Protein AF-A0A966J2V3-F1 (afdb_monomer)

Sequence (86 aa):
MMLTSHMHKRGTRFVIRISGGARDGEVVYQSDAWDHPPIVSFATPITLNAGEGLVSEVTYHGDPAKVVRFGLTAEDEMDIIFGYWY

pLDDT: mean 96.08, std 2.95, range [83.12, 98.75]

Nearest PDB structures (foldseek):
  8dsn-assembly1_A  TM=6.363E-01  e=4.074E-02  Rattus norvegicus
  3mlk-assembly1_A  TM=6.569E-01  e=1.071E-01  Rattus norvegicus
  3mib-assembly1_A  TM=6.609E-01  e=1.192E-01  Rattus norvegicus
  6alv-assembly1_A  TM=6.573E-01  e=1.192E-01  Rattus norvegicus
  3mll-assembly1_A  TM=6.576E-01  e=1.646E-01  Rattus norvegicus

Radius of gyration: 14.13 Å; Cα contacts (8 Å, |Δi|>4): 175; chains: 1; bounding box: 34×20×42 Å

Structure (mmCIF, N/CA/C/O backbone):
data_AF-A0A966J2V3-F1
#
_entry.id   AF-A0A966J2V3-F1
#
loop_
_atom_site.group_PDB
_atom_site.id
_atom_site.type_symbol
_atom_site.label_atom_id
_atom_site.label_alt_id
_atom_site.label_comp_id
_atom_site.label_asym_id
_atom_site.label_entity_id
_atom_site.label_seq_id
_atom_site.pdbx_PDB_ins_code
_atom_site.Cartn_x
_atom_site.Cartn_y
_atom_site.Cartn_z
_atom_site.occupancy
_atom_site.B_iso_or_equiv
_atom_site.auth_seq_id
_atom_site.auth_comp_id
_atom_site.auth_asym_id
_atom_site.auth_atom_id
_atom_site.pdbx_PDB_model_num
ATOM 1 N N . MET A 1 1 ? -1.567 1.347 17.402 1.00 87.50 1 MET A N 1
ATOM 2 C CA . MET A 1 1 ? -1.604 0.923 15.985 1.00 87.50 1 MET A CA 1
ATOM 3 C C . MET A 1 1 ? -0.492 1.648 15.247 1.00 87.50 1 MET A C 1
ATOM 5 O O . MET A 1 1 ? -0.308 2.838 15.492 1.00 87.50 1 MET A O 1
ATOM 9 N N . MET A 1 2 ? 0.232 0.956 14.372 1.00 95.00 2 MET A N 1
ATOM 10 C CA . MET A 1 2 ? 1.288 1.532 13.529 1.00 95.00 2 MET A CA 1
ATOM 11 C C . MET A 1 2 ? 1.105 1.050 12.089 1.00 95.00 2 MET A C 1
ATOM 13 O O . MET A 1 2 ? 0.777 -0.122 11.915 1.00 95.00 2 MET A O 1
ATOM 17 N N . LEU A 1 3 ? 1.341 1.915 11.098 1.00 97.25 3 LEU A N 1
ATOM 18 C CA . LEU A 1 3 ? 1.410 1.553 9.678 1.00 97.25 3 LEU A CA 1
ATOM 19 C C . LEU A 1 3 ? 2.712 2.055 9.042 1.00 97.25 3 LEU A C 1
ATOM 21 O O . LEU A 1 3 ? 3.199 3.137 9.367 1.00 97.25 3 LEU A O 1
ATOM 25 N N . THR A 1 4 ? 3.246 1.278 8.110 1.00 98.06 4 THR A N 1
ATOM 26 C CA . THR A 1 4 ? 4.249 1.698 7.127 1.00 98.06 4 THR A CA 1
ATOM 27 C C . THR A 1 4 ? 3.995 0.954 5.816 1.00 98.06 4 THR A C 1
ATOM 29 O O . THR A 1 4 ? 3.272 -0.044 5.791 1.00 98.06 4 THR A O 1
ATOM 32 N N . SER A 1 5 ? 4.549 1.446 4.717 1.00 98.25 5 SER A N 1
ATOM 33 C CA . SER A 1 5 ? 4.407 0.842 3.393 1.00 98.25 5 SER A CA 1
ATOM 34 C C . SER A 1 5 ? 5.724 0.280 2.887 1.00 98.25 5 SER A C 1
ATOM 36 O O . SER A 1 5 ? 6.788 0.718 3.315 1.00 98.25 5 SER A O 1
ATOM 38 N N . HIS A 1 6 ? 5.660 -0.610 1.904 1.00 98.25 6 HIS A N 1
ATOM 39 C CA . HIS A 1 6 ? 6.824 -1.029 1.131 1.00 98.25 6 HIS A CA 1
ATOM 40 C C . HIS A 1 6 ? 6.494 -1.108 -0.360 1.00 98.25 6 HIS A C 1
ATOM 42 O O . HIS A 1 6 ? 5.525 -1.753 -0.762 1.00 98.25 6 HIS A O 1
ATOM 48 N N . MET A 1 7 ? 7.330 -0.446 -1.158 1.00 98.06 7 MET A N 1
ATOM 49 C CA . MET A 1 7 ? 7.356 -0.470 -2.622 1.00 98.06 7 MET A CA 1
ATOM 50 C C . MET A 1 7 ? 8.815 -0.390 -3.085 1.00 98.06 7 MET A C 1
ATOM 52 O O . MET A 1 7 ? 9.674 0.038 -2.313 1.00 98.06 7 MET A O 1
ATOM 56 N N . HIS A 1 8 ? 9.131 -0.812 -4.311 1.00 97.88 8 HIS A N 1
ATOM 57 C CA . HIS A 1 8 ? 10.493 -0.678 -4.831 1.00 97.88 8 HIS A CA 1
ATOM 58 C C . HIS A 1 8 ? 10.661 0.638 -5.604 1.00 97.88 8 HIS A C 1
ATOM 60 O O . HIS A 1 8 ? 9.811 1.530 -5.590 1.00 97.88 8 HIS A O 1
ATOM 66 N N . LYS A 1 9 ? 11.828 0.783 -6.238 1.00 96.62 9 LYS A N 1
ATOM 67 C CA . LYS A 1 9 ? 12.366 2.033 -6.788 1.00 96.62 9 LYS A CA 1
ATOM 68 C C . LYS A 1 9 ? 11.498 2.729 -7.835 1.00 96.62 9 LYS A C 1
ATOM 70 O O . LYS A 1 9 ? 11.746 3.897 -8.122 1.00 96.62 9 LYS A O 1
ATOM 75 N N . ARG A 1 10 ? 10.548 2.034 -8.470 1.00 96.62 10 ARG A N 1
ATOM 76 C CA . ARG A 1 10 ? 9.636 2.650 -9.444 1.00 96.62 10 ARG A CA 1
ATOM 77 C C . ARG A 1 10 ? 8.388 3.208 -8.775 1.00 96.62 10 ARG A C 1
ATOM 79 O O . ARG A 1 10 ? 7.685 3.974 -9.426 1.00 96.62 10 ARG A O 1
ATOM 86 N N . GLY A 1 11 ? 8.102 2.842 -7.529 1.00 97.50 11 GLY A N 1
ATOM 87 C CA . GLY A 1 11 ? 7.008 3.408 -6.753 1.00 97.50 11 GLY A CA 1
ATOM 88 C C . GLY A 1 11 ? 7.238 4.893 -6.478 1.00 97.50 11 GLY A C 1
ATOM 89 O O . GLY A 1 11 ? 8.270 5.285 -5.938 1.00 97.50 11 GLY A O 1
ATOM 90 N N . THR A 1 12 ? 6.282 5.729 -6.873 1.00 98.12 12 THR A N 1
ATOM 91 C CA . THR A 1 12 ? 6.331 7.187 -6.675 1.00 98.12 12 THR A CA 1
ATOM 92 C C . THR A 1 12 ? 5.349 7.665 -5.619 1.00 98.12 12 THR A C 1
ATOM 94 O O . THR A 1 12 ? 5.489 8.779 -5.121 1.00 98.12 12 THR A O 1
ATOM 97 N N . ARG A 1 13 ? 4.353 6.840 -5.287 1.00 98.56 13 ARG A N 1
ATOM 98 C CA . ARG A 1 13 ? 3.329 7.156 -4.298 1.00 98.56 13 ARG A CA 1
ATOM 99 C C . ARG A 1 13 ? 2.641 5.893 -3.812 1.00 98.56 13 ARG A C 1
ATOM 101 O O . ARG A 1 13 ? 2.179 5.110 -4.630 1.00 98.56 13 ARG A O 1
ATOM 108 N N . PHE A 1 14 ? 2.510 5.757 -2.502 1.00 98.75 14 PHE A N 1
ATOM 109 C CA . PHE A 1 14 ? 1.791 4.693 -1.816 1.00 98.75 14 PHE A CA 1
ATOM 110 C C . PHE A 1 14 ? 0.679 5.314 -0.973 1.00 98.75 14 PHE A C 1
ATOM 112 O O . PHE A 1 14 ? 0.942 6.213 -0.172 1.00 98.75 14 PHE A O 1
ATOM 119 N N . VAL A 1 15 ? -0.553 4.837 -1.114 1.00 98.75 15 VAL A N 1
ATOM 120 C CA . VAL A 1 15 ? -1.703 5.295 -0.326 1.00 98.75 15 VAL A CA 1
ATOM 121 C C . VAL A 1 15 ? -2.379 4.091 0.313 1.00 98.75 15 VAL A C 1
ATOM 123 O O . VAL A 1 15 ? -2.636 3.106 -0.367 1.00 98.75 15 VAL A O 1
ATOM 126 N N . ILE A 1 16 ? -2.700 4.176 1.606 1.00 98.56 16 ILE A N 1
ATOM 127 C CA . ILE A 1 16 ? -3.587 3.211 2.271 1.00 98.56 16 ILE A CA 1
ATOM 128 C C . ILE A 1 16 ? -4.910 3.901 2.555 1.00 98.56 16 ILE A C 1
ATOM 130 O O . ILE A 1 16 ? -4.939 4.989 3.144 1.00 98.56 16 ILE A O 1
ATOM 134 N N . ARG A 1 17 ? -6.002 3.246 2.167 1.00 98.50 17 ARG A N 1
ATOM 135 C CA . ARG A 1 17 ? -7.370 3.697 2.407 1.00 98.50 17 ARG A CA 1
ATOM 136 C C . ARG A 1 17 ? -8.154 2.675 3.210 1.00 98.50 17 ARG A C 1
ATOM 138 O O . ARG A 1 17 ? -7.848 1.484 3.172 1.00 98.50 17 ARG A O 1
ATOM 145 N N . ILE A 1 18 ? -9.191 3.140 3.893 1.00 98.06 18 ILE A N 1
ATOM 146 C CA . ILE A 1 18 ? -10.252 2.259 4.379 1.00 98.06 18 ILE A CA 1
ATOM 147 C C . ILE A 1 18 ? -11.104 1.829 3.187 1.00 98.06 18 ILE A C 1
ATOM 149 O O . ILE A 1 18 ? -11.437 2.647 2.331 1.00 98.06 18 ILE A O 1
ATOM 153 N N . SER A 1 19 ? -11.436 0.544 3.138 1.00 98.44 19 SER A N 1
ATOM 154 C CA . SER A 1 19 ? -12.392 -0.024 2.195 1.00 98.44 19 SER A CA 1
ATOM 155 C C . SER A 1 19 ? -13.626 -0.519 2.944 1.00 98.44 19 SER A C 1
ATOM 157 O O . SER A 1 19 ? -13.492 -1.155 3.989 1.00 98.44 19 SER A O 1
ATOM 159 N N . GLY A 1 20 ? -14.810 -0.255 2.399 1.00 98.19 20 GLY A N 1
ATOM 160 C CA . GLY A 1 20 ? -16.097 -0.640 2.965 1.00 98.19 20 GLY A CA 1
ATOM 161 C C . GLY A 1 20 ? -16.619 0.317 4.042 1.00 98.19 20 GLY A C 1
ATOM 162 O O . GLY A 1 20 ? -15.918 1.195 4.544 1.00 98.19 20 GLY A O 1
ATOM 163 N N . GLY A 1 21 ? -17.891 0.127 4.401 1.00 97.44 21 GLY A N 1
ATOM 164 C CA . GLY A 1 21 ? -18.554 0.880 5.466 1.00 97.44 21 GLY A CA 1
ATOM 165 C C . GLY A 1 21 ? -18.742 2.371 5.168 1.00 97.44 21 GLY A C 1
ATOM 166 O O . GLY A 1 21 ? -18.770 2.805 4.019 1.00 97.44 21 GLY A O 1
ATOM 167 N N . ALA A 1 22 ? -18.921 3.168 6.224 1.00 97.19 22 ALA A N 1
ATOM 168 C CA . ALA A 1 22 ? -19.195 4.606 6.107 1.00 97.19 22 ALA A CA 1
ATOM 169 C C . ALA A 1 22 ? -17.934 5.450 5.843 1.00 97.19 22 ALA A C 1
ATOM 171 O O . ALA A 1 22 ? -18.045 6.615 5.468 1.00 97.19 22 ALA A O 1
ATOM 172 N N . ARG A 1 23 ? -16.748 4.870 6.068 1.00 97.00 23 ARG A N 1
ATOM 173 C CA . ARG A 1 23 ? -15.432 5.509 5.898 1.00 97.00 23 ARG A CA 1
ATOM 174 C C . 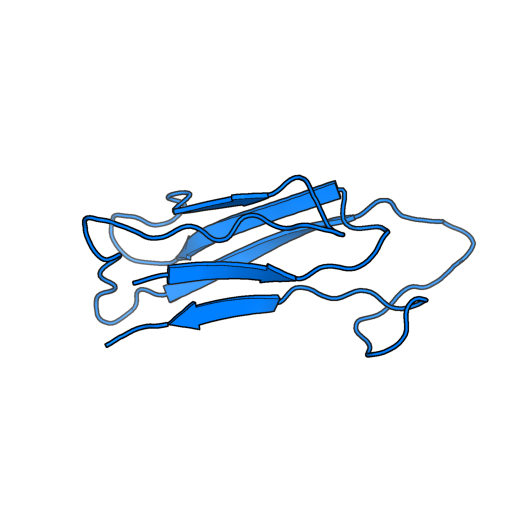ARG A 1 23 ? -14.719 5.053 4.618 1.00 97.00 23 ARG A C 1
ATOM 176 O O . ARG A 1 23 ? -13.523 5.293 4.472 1.00 97.00 23 ARG A O 1
ATOM 183 N N . ASP A 1 24 ? -15.432 4.390 3.707 1.00 98.31 24 ASP A N 1
ATOM 184 C CA . ASP A 1 24 ? -14.878 3.915 2.437 1.00 98.31 24 ASP A CA 1
ATOM 185 C C . ASP A 1 24 ? -14.164 5.051 1.681 1.00 98.31 24 ASP A C 1
ATOM 187 O O . ASP A 1 24 ? -14.694 6.150 1.507 1.00 98.31 24 ASP A O 1
ATOM 191 N N . GLY A 1 25 ? -12.919 4.794 1.281 1.00 98.00 25 GLY A N 1
ATOM 192 C CA . GLY A 1 25 ? -12.048 5.744 0.593 1.00 98.00 25 GLY A CA 1
ATOM 193 C C . GLY A 1 25 ? -11.227 6.675 1.495 1.00 98.00 25 GLY A C 1
ATOM 194 O O . GLY A 1 25 ? -10.336 7.361 0.974 1.00 98.00 25 GLY A O 1
ATOM 195 N N . GLU A 1 26 ? -11.461 6.693 2.814 1.00 98.12 26 GLU A N 1
ATOM 196 C CA . GLU A 1 26 ? -10.698 7.516 3.763 1.00 98.12 26 GLU A CA 1
ATOM 197 C C . GLU A 1 26 ? -9.207 7.163 3.716 1.00 98.12 26 GLU A C 1
ATOM 199 O O . GLU A 1 26 ? -8.827 6.018 3.955 1.00 98.12 26 GLU A O 1
ATOM 204 N N . VAL A 1 27 ? -8.352 8.153 3.434 1.00 98.19 27 VAL A N 1
ATOM 205 C CA . VAL A 1 27 ? -6.892 7.982 3.448 1.00 98.19 27 VAL A CA 1
ATOM 206 C C . VAL A 1 27 ? -6.400 7.957 4.885 1.00 98.19 27 VAL A C 1
ATOM 208 O O . VAL A 1 27 ? -6.537 8.942 5.608 1.00 98.19 27 VAL A O 1
ATOM 211 N N . VAL A 1 28 ? -5.760 6.858 5.267 1.00 97.44 28 VAL A N 1
ATOM 212 C CA . VAL A 1 28 ? -5.190 6.682 6.610 1.00 97.44 28 VAL A CA 1
ATOM 213 C C . VAL A 1 28 ? -3.662 6.710 6.618 1.00 97.44 28 VAL A C 1
ATOM 215 O O . VAL A 1 28 ? -3.056 6.900 7.668 1.00 97.44 28 VAL A O 1
ATOM 218 N N . TYR A 1 29 ? -3.024 6.546 5.459 1.00 98.31 29 TYR A N 1
ATOM 219 C CA . TYR A 1 29 ? -1.574 6.619 5.299 1.00 98.31 29 TYR A CA 1
ATOM 220 C C . TYR A 1 29 ? -1.214 7.040 3.876 1.00 98.31 29 TYR A C 1
ATOM 222 O O . TYR A 1 29 ? -1.896 6.669 2.918 1.00 98.31 29 TYR A O 1
ATOM 230 N N . GLN A 1 30 ? -0.104 7.762 3.741 1.00 98.38 30 GLN A N 1
ATOM 231 C CA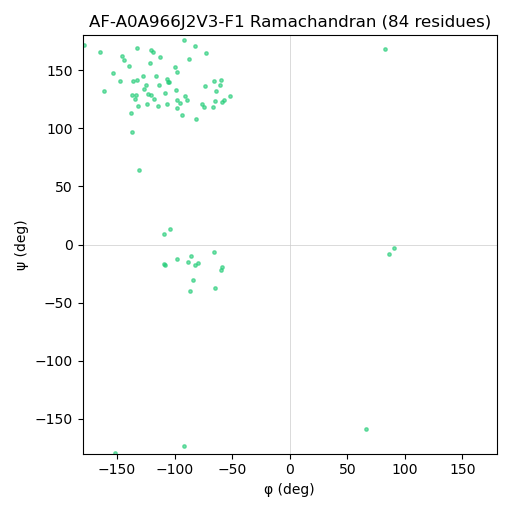 . GLN A 1 30 ? 0.493 8.102 2.458 1.00 98.38 30 GLN A CA 1
ATOM 232 C C . GLN A 1 30 ? 2.018 8.177 2.581 1.00 98.38 30 GLN A C 1
ATOM 234 O O . GLN A 1 30 ? 2.534 8.734 3.551 1.00 98.38 30 GLN A O 1
ATOM 239 N N . SER A 1 31 ? 2.719 7.689 1.561 1.00 98.25 31 SER A N 1
ATOM 240 C CA . SER A 1 31 ? 4.157 7.882 1.370 1.00 98.25 31 SER A CA 1
ATOM 241 C C . SER A 1 31 ? 4.460 8.222 -0.084 1.00 98.25 31 SER A C 1
ATOM 243 O O . SER A 1 31 ? 3.893 7.612 -0.983 1.00 98.25 31 SER A O 1
ATOM 245 N N . ASP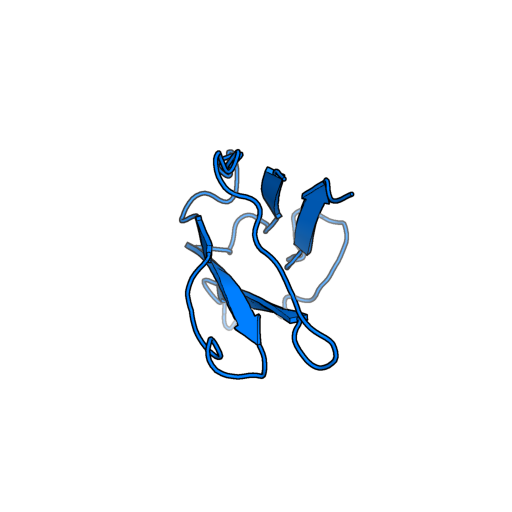 A 1 32 ? 5.397 9.139 -0.312 1.00 98.12 32 ASP A N 1
ATOM 246 C CA . ASP A 1 32 ? 6.004 9.379 -1.630 1.00 98.12 32 ASP A CA 1
ATOM 247 C C . ASP A 1 32 ? 7.480 8.898 -1.662 1.00 98.12 32 ASP A C 1
ATOM 249 O O . ASP A 1 32 ? 8.214 9.161 -2.612 1.00 98.12 32 ASP A O 1
ATOM 253 N N . ALA A 1 33 ? 7.927 8.183 -0.617 1.00 96.31 33 ALA A N 1
ATOM 254 C CA . ALA A 1 33 ? 9.282 7.646 -0.463 1.00 96.31 33 ALA A CA 1
ATOM 255 C C . ALA A 1 33 ? 9.269 6.108 -0.481 1.00 96.31 33 ALA A C 1
ATOM 257 O O . ALA A 1 33 ? 8.633 5.480 0.371 1.00 96.31 33 ALA A O 1
ATOM 258 N N . TRP A 1 34 ? 9.965 5.508 -1.453 1.00 96.94 34 TRP A N 1
ATOM 259 C CA . TRP A 1 34 ? 10.121 4.050 -1.568 1.00 96.94 34 TRP A CA 1
ATOM 260 C C . TRP A 1 34 ? 11.267 3.508 -0.700 1.00 96.94 34 TRP A C 1
ATOM 262 O O . TRP A 1 34 ? 11.215 2.374 -0.242 1.00 96.94 34 TRP A O 1
ATOM 272 N N . ASP A 1 35 ? 12.305 4.314 -0.480 1.00 96.44 35 ASP A N 1
ATOM 273 C CA . ASP A 1 35 ? 13.556 3.944 0.188 1.00 96.44 35 ASP A CA 1
ATOM 274 C C . ASP A 1 35 ? 13.475 4.096 1.712 1.00 96.44 35 ASP A C 1
ATOM 276 O O . ASP A 1 35 ? 13.969 3.251 2.456 1.00 96.44 35 ASP A O 1
ATOM 280 N N . HIS A 1 36 ? 12.818 5.162 2.172 1.00 97.00 36 HIS A N 1
ATOM 281 C CA . HIS A 1 36 ? 12.608 5.471 3.584 1.00 97.00 36 HIS A CA 1
ATOM 282 C C . HIS A 1 36 ? 11.128 5.799 3.854 1.00 97.00 36 HIS A C 1
ATOM 284 O O . HIS A 1 36 ? 10.804 6.937 4.210 1.00 97.00 36 HIS A O 1
ATOM 290 N N . PRO A 1 37 ? 10.202 4.835 3.670 1.00 97.50 37 PRO A N 1
ATOM 291 C CA . PRO A 1 37 ? 8.784 5.066 3.917 1.00 97.50 37 PRO A CA 1
ATOM 292 C C . PRO A 1 37 ? 8.546 5.447 5.389 1.00 97.50 37 PRO A C 1
ATOM 294 O O . PRO A 1 37 ? 9.136 4.844 6.295 1.00 97.50 37 PRO A O 1
ATOM 297 N N . PRO A 1 38 ? 7.685 6.443 5.668 1.00 97.38 38 PRO A N 1
ATOM 298 C CA . PRO A 1 38 ? 7.420 6.879 7.025 1.00 97.38 38 PRO A CA 1
ATOM 299 C C . PRO A 1 38 ? 6.736 5.770 7.818 1.00 97.38 38 PRO A C 1
ATOM 301 O O . PRO A 1 38 ? 5.832 5.092 7.330 1.00 97.38 38 PRO A O 1
ATOM 304 N N . ILE A 1 39 ? 7.127 5.646 9.081 1.00 97.31 39 ILE A N 1
ATOM 305 C CA . ILE A 1 39 ? 6.427 4.825 10.062 1.00 97.31 39 ILE A CA 1
ATOM 306 C C . ILE A 1 39 ? 5.439 5.730 10.797 1.00 97.31 39 ILE A C 1
ATOM 308 O O . ILE A 1 39 ? 5.838 6.611 11.559 1.00 97.31 39 ILE A O 1
ATOM 312 N N . VAL A 1 40 ? 4.143 5.518 10.579 1.00 96.88 40 VAL A N 1
ATOM 313 C CA . VAL A 1 40 ? 3.081 6.314 11.200 1.00 96.88 40 VAL A CA 1
ATOM 314 C C . VAL A 1 40 ? 2.541 5.576 12.416 1.00 96.88 40 VAL A C 1
ATOM 316 O O . VAL A 1 40 ? 1.974 4.489 12.307 1.00 96.88 40 VAL A O 1
ATOM 319 N N . SER A 1 41 ? 2.705 6.187 13.588 1.00 95.81 41 SER A N 1
ATOM 320 C CA . SER A 1 41 ? 2.088 5.735 14.837 1.00 95.81 41 SER A CA 1
ATOM 321 C C . SER A 1 41 ? 0.828 6.546 15.113 1.00 95.81 41 SER A C 1
ATOM 323 O O . SER A 1 41 ? 0.876 7.773 15.178 1.00 95.81 41 SER A O 1
ATOM 325 N N . PHE A 1 42 ? -0.300 5.865 15.295 1.00 94.19 42 PHE A N 1
ATOM 326 C CA . PHE A 1 42 ? -1.588 6.523 15.497 1.00 94.19 42 PHE A CA 1
ATOM 327 C C . PHE A 1 42 ? -1.900 6.655 16.987 1.00 94.19 42 PHE A C 1
ATOM 329 O O . PHE A 1 42 ? -1.993 5.646 17.690 1.00 94.19 42 PHE A O 1
ATOM 336 N N . ALA A 1 43 ? -2.108 7.891 17.452 1.00 94.06 43 ALA A N 1
ATOM 337 C CA . ALA A 1 43 ? -2.545 8.166 18.823 1.00 94.06 43 ALA A CA 1
ATOM 338 C C . ALA A 1 43 ? -3.955 7.611 19.094 1.00 94.06 43 ALA A C 1
ATOM 340 O O . ALA A 1 43 ? -4.215 7.075 20.166 1.00 94.06 43 ALA A O 1
ATOM 341 N N . THR A 1 44 ? -4.844 7.699 18.099 1.00 93.75 44 THR A N 1
ATOM 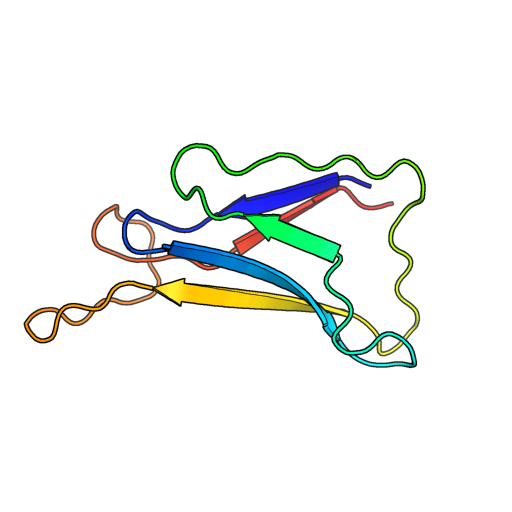342 C CA . THR A 1 44 ? -6.140 7.007 18.089 1.00 93.75 44 THR A CA 1
ATOM 343 C C . THR A 1 44 ? -6.068 5.848 17.095 1.00 93.75 44 THR A C 1
ATOM 345 O O . THR A 1 44 ? -5.794 6.101 15.923 1.00 93.75 44 THR A O 1
ATOM 348 N N . PRO A 1 45 ? -6.278 4.588 17.514 1.00 92.38 45 PRO A N 1
ATOM 349 C CA . PRO A 1 45 ? -6.215 3.445 16.610 1.00 92.38 45 PRO A CA 1
ATOM 350 C C . PRO A 1 45 ? -7.225 3.551 15.464 1.00 92.38 45 PRO A C 1
ATOM 352 O O . PRO A 1 45 ? -8.379 3.929 15.670 1.00 92.38 45 PRO A O 1
ATOM 355 N N . ILE A 1 46 ? -6.815 3.135 14.264 1.00 94.06 46 ILE A N 1
ATOM 356 C CA . ILE A 1 46 ? -7.759 2.880 13.174 1.00 94.06 46 ILE A CA 1
ATOM 357 C C . ILE A 1 46 ? -8.613 1.682 13.591 1.00 94.06 46 ILE A C 1
ATOM 359 O O . ILE A 1 46 ? -8.090 0.594 13.815 1.00 94.06 46 ILE A O 1
ATOM 363 N N . THR A 1 47 ? -9.917 1.895 13.717 1.00 94.69 47 THR A N 1
ATOM 364 C CA . THR A 1 47 ? -10.884 0.827 13.992 1.00 94.69 47 THR A CA 1
ATOM 365 C C . THR A 1 47 ? -11.542 0.415 12.683 1.00 94.69 47 THR A C 1
ATOM 367 O O . THR A 1 47 ? -11.957 1.291 11.922 1.00 94.69 47 THR A O 1
ATOM 370 N N . LEU A 1 48 ? -11.618 -0.894 12.439 1.00 95.12 48 LEU A N 1
ATOM 371 C CA . LEU A 1 48 ? -12.312 -1.493 11.301 1.00 95.12 48 LEU A CA 1
ATOM 372 C C . LEU A 1 48 ? -13.440 -2.371 11.834 1.00 95.12 48 LEU A C 1
ATOM 374 O O . LEU A 1 48 ? -13.213 -3.247 12.670 1.00 95.12 48 LEU A O 1
ATOM 378 N N . ASN A 1 49 ? -14.654 -2.118 11.369 1.00 95.75 49 ASN A N 1
ATOM 379 C CA . ASN A 1 49 ? -15.819 -2.930 11.681 1.00 95.75 49 ASN A CA 1
ATOM 380 C C . ASN A 1 49 ? -15.886 -4.165 10.773 1.00 95.75 49 ASN A C 1
ATOM 382 O O . ASN A 1 49 ? -15.160 -4.289 9.787 1.00 95.75 49 ASN A O 1
ATOM 386 N N . ALA A 1 50 ? -16.801 -5.086 11.077 1.00 96.50 50 ALA A N 1
ATOM 387 C CA . ALA A 1 50 ? -17.078 -6.208 10.188 1.00 96.50 50 ALA A CA 1
ATOM 388 C C . ALA A 1 50 ? -17.496 -5.701 8.794 1.00 96.50 50 ALA A C 1
ATOM 390 O O . ALA A 1 50 ? -18.450 -4.934 8.669 1.00 96.50 50 ALA A O 1
ATOM 391 N N . GLY A 1 51 ? -16.781 -6.146 7.759 1.00 96.62 51 GLY A N 1
ATOM 392 C CA . GLY A 1 51 ? -16.979 -5.693 6.379 1.00 96.62 51 GLY A CA 1
ATOM 393 C C . GLY A 1 51 ? -16.135 -4.480 5.974 1.00 96.62 51 GLY A C 1
ATOM 394 O O . GLY A 1 51 ? -16.184 -4.098 4.809 1.00 96.62 51 GLY A O 1
ATOM 395 N N . GLU A 1 52 ? -15.352 -3.907 6.891 1.00 98.06 52 GLU A N 1
ATOM 396 C CA . GLU A 1 52 ? -14.345 -2.888 6.586 1.00 98.06 52 GLU A CA 1
ATOM 397 C C . GLU A 1 52 ? -12.942 -3.514 6.512 1.00 98.06 52 GLU A C 1
ATOM 399 O O . GLU A 1 52 ? -12.648 -4.526 7.152 1.00 98.06 52 GLU A O 1
ATOM 404 N N . GLY A 1 53 ? -12.058 -2.902 5.727 1.00 96.62 53 GLY A N 1
ATOM 405 C CA . GLY A 1 53 ? -10.688 -3.359 5.518 1.00 96.62 53 GLY A CA 1
ATOM 406 C C . GLY A 1 53 ? -9.733 -2.217 5.186 1.00 96.62 53 GLY A C 1
ATOM 407 O O . GLY A 1 53 ? -10.129 -1.055 5.115 1.00 96.62 53 GLY A O 1
ATOM 408 N N . LEU A 1 54 ? -8.466 -2.561 4.961 1.00 97.31 54 LEU A N 1
ATOM 409 C CA . LEU A 1 54 ? -7.484 -1.657 4.365 1.00 97.31 54 LEU A CA 1
ATOM 410 C C . LEU A 1 54 ? -7.236 -2.070 2.916 1.00 97.31 54 LEU A C 1
ATOM 412 O O . LEU A 1 54 ? -7.115 -3.259 2.623 1.00 97.31 54 LEU A O 1
ATOM 416 N N . VAL A 1 55 ? -7.119 -1.084 2.035 1.00 98.06 55 VAL A N 1
ATOM 417 C CA . VAL A 1 55 ? -6.699 -1.264 0.644 1.00 98.06 55 VAL A CA 1
ATOM 418 C C . VAL A 1 55 ? -5.510 -0.355 0.362 1.00 98.06 55 VAL A C 1
ATOM 420 O O . VAL A 1 55 ? -5.500 0.801 0.795 1.00 98.06 55 VAL A O 1
ATOM 423 N N . SER A 1 56 ? -4.502 -0.873 -0.334 1.00 98.00 56 SER A N 1
ATOM 424 C CA . SER A 1 56 ? -3.395 -0.073 -0.850 1.00 98.00 56 SER A CA 1
ATOM 425 C C . SER A 1 56 ? -3.605 0.290 -2.317 1.00 98.00 56 SER A C 1
ATOM 427 O O . SER A 1 56 ? -4.237 -0.433 -3.085 1.00 98.00 56 SER A O 1
ATOM 429 N N . GLU A 1 57 ? -3.084 1.454 -2.685 1.00 98.38 57 GLU A N 1
ATOM 430 C CA . GLU A 1 57 ? -2.981 1.939 -4.055 1.00 98.38 57 GLU A CA 1
ATOM 431 C C . GLU A 1 57 ? -1.574 2.502 -4.247 1.00 98.38 57 GLU A C 1
ATOM 433 O O . GLU A 1 57 ? -1.141 3.376 -3.486 1.00 98.38 57 GLU A O 1
ATOM 438 N N . VAL A 1 58 ? -0.860 2.008 -5.261 1.00 98.31 58 VAL A N 1
ATOM 439 C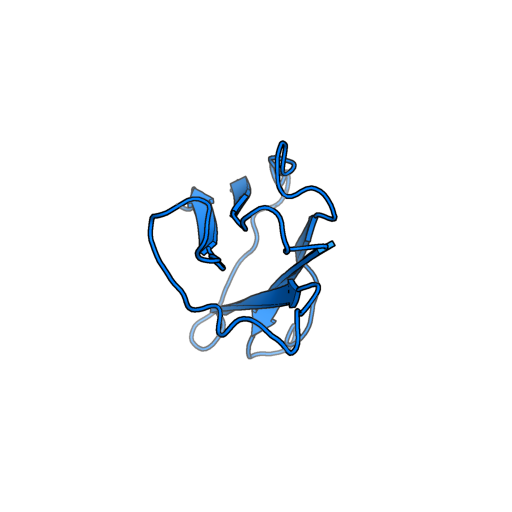 CA . VAL A 1 58 ? 0.510 2.433 -5.557 1.00 98.31 58 VAL A CA 1
ATOM 440 C C . VAL A 1 58 ? 0.618 2.954 -6.982 1.00 98.31 58 VAL A C 1
ATOM 442 O O . VAL A 1 58 ? 0.219 2.297 -7.945 1.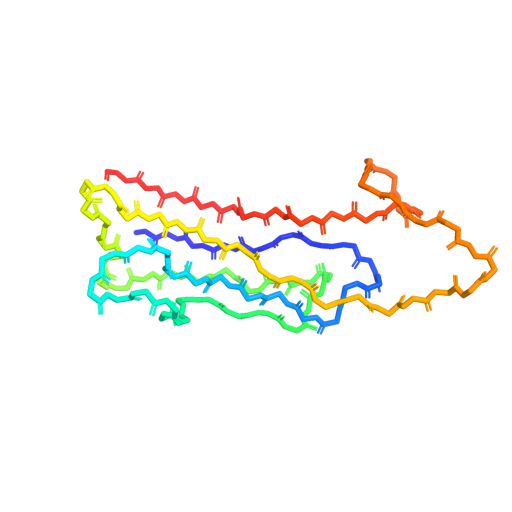00 98.31 58 VAL A O 1
ATOM 445 N N . THR A 1 59 ? 1.202 4.141 -7.118 1.00 98.31 59 THR A N 1
ATOM 446 C CA . THR A 1 59 ? 1.587 4.712 -8.407 1.00 98.31 59 THR A CA 1
ATOM 447 C C . THR A 1 59 ? 3.019 4.310 -8.720 1.00 98.31 59 THR A C 1
ATOM 449 O O . THR A 1 59 ? 3.926 4.560 -7.925 1.00 98.31 59 THR A O 1
ATOM 452 N N . TYR A 1 60 ? 3.235 3.745 -9.907 1.00 97.00 60 TYR A N 1
ATOM 453 C CA . TYR A 1 60 ? 4.558 3.366 -10.396 1.00 97.00 60 TYR A CA 1
ATOM 454 C C . TYR A 1 60 ? 4.952 4.158 -11.641 1.00 97.00 60 TYR A C 1
ATOM 456 O O . TYR A 1 60 ? 4.132 4.418 -12.523 1.00 97.00 60 TYR A O 1
ATOM 464 N N . HIS A 1 61 ? 6.241 4.461 -11.762 1.00 95.19 61 HIS A N 1
ATOM 465 C CA . HIS A 1 61 ? 6.840 4.926 -13.003 1.00 95.19 61 HIS A CA 1
ATOM 466 C C . HIS A 1 61 ? 7.152 3.739 -13.934 1.00 95.19 61 HIS A C 1
ATOM 468 O O . HIS A 1 61 ? 8.086 2.955 -13.716 1.00 95.19 61 HIS A O 1
ATOM 474 N N . GLY A 1 62 ? 6.362 3.614 -15.002 1.00 91.12 62 GLY A N 1
ATOM 475 C CA . GLY A 1 62 ? 6.497 2.553 -16.000 1.00 91.12 62 GLY A CA 1
ATOM 476 C C . GLY A 1 62 ? 7.710 2.702 -16.925 1.00 91.12 62 GLY A C 1
ATOM 477 O O . GLY A 1 62 ? 8.329 3.758 -17.026 1.00 91.12 62 GLY A O 1
ATOM 478 N N . ASP A 1 63 ? 8.036 1.614 -17.620 1.00 88.56 63 ASP A N 1
ATOM 479 C CA . ASP A 1 63 ? 9.011 1.575 -18.712 1.00 88.56 63 ASP A CA 1
ATOM 480 C C . ASP A 1 63 ? 8.446 0.692 -19.840 1.00 88.56 63 ASP A C 1
ATOM 482 O O . ASP A 1 63 ? 8.288 -0.513 -19.630 1.00 88.56 63 ASP A O 1
ATOM 486 N N . PRO A 1 64 ? 8.123 1.246 -21.026 1.00 90.19 64 PRO A N 1
ATOM 487 C CA . PRO A 1 64 ? 7.536 0.478 -22.126 1.00 90.19 64 PRO A CA 1
ATOM 488 C C . PRO A 1 64 ? 8.410 -0.678 -22.627 1.00 90.19 64 PRO A C 1
ATOM 490 O O . PRO A 1 64 ? 7.891 -1.613 -23.234 1.00 90.19 64 PRO A O 1
ATOM 493 N N . ALA A 1 65 ? 9.726 -0.631 -22.392 1.00 94.00 65 ALA A N 1
ATOM 494 C CA . ALA A 1 65 ? 10.659 -1.668 -22.819 1.00 94.00 65 ALA A CA 1
ATOM 495 C C . ALA A 1 65 ? 10.773 -2.828 -21.815 1.00 94.00 65 ALA A C 1
ATOM 497 O O . ALA A 1 65 ? 11.384 -3.852 -22.131 1.00 94.00 65 ALA A O 1
ATOM 498 N N . LYS A 1 66 ? 10.202 -2.692 -20.610 1.00 89.62 66 LYS A N 1
ATOM 499 C CA . LYS A 1 66 ? 10.364 -3.666 -19.530 1.00 89.62 66 LYS A CA 1
ATOM 500 C C . LYS A 1 66 ? 9.028 -4.043 -18.899 1.00 89.62 66 LYS A C 1
ATOM 502 O O . LYS A 1 66 ? 8.363 -3.233 -18.263 1.00 89.62 66 LYS A O 1
ATOM 507 N N . VAL A 1 67 ? 8.691 -5.329 -18.972 1.00 93.12 67 VAL A N 1
ATOM 508 C CA . VAL A 1 67 ? 7.617 -5.891 -18.146 1.00 93.12 67 VAL A CA 1
ATOM 509 C C . VAL A 1 67 ? 8.132 -6.031 -16.717 1.00 93.12 67 VAL A C 1
ATOM 511 O O . VAL A 1 67 ? 9.081 -6.772 -16.463 1.00 93.12 67 VAL A O 1
ATOM 514 N N . VAL A 1 68 ? 7.490 -5.326 -15.792 1.00 94.81 68 VAL A N 1
ATOM 515 C CA . VAL A 1 68 ? 7.751 -5.400 -14.351 1.00 94.81 68 VAL A CA 1
ATOM 516 C C . VAL A 1 68 ? 6.598 -6.146 -13.688 1.00 94.81 68 VAL A C 1
ATOM 518 O O . VAL A 1 68 ? 5.449 -6.028 -14.115 1.00 94.81 68 VAL A O 1
ATOM 521 N N . ARG A 1 69 ? 6.905 -6.966 -12.684 1.00 95.25 69 ARG A N 1
ATOM 522 C CA . ARG A 1 69 ? 5.932 -7.788 -11.956 1.00 95.25 69 ARG A CA 1
ATOM 523 C C . ARG A 1 69 ? 6.148 -7.641 -10.457 1.00 95.25 69 ARG A C 1
ATOM 525 O O . ARG A 1 69 ? 7.171 -7.109 -10.035 1.00 95.25 69 ARG A O 1
ATOM 532 N N . PHE A 1 70 ? 5.201 -8.152 -9.677 1.00 96.88 70 PHE A N 1
ATOM 533 C CA . PHE A 1 70 ? 5.423 -8.354 -8.253 1.00 96.88 70 PHE A CA 1
ATOM 534 C C . PHE A 1 70 ? 6.531 -9.393 -8.037 1.00 96.88 70 PHE A C 1
ATOM 536 O O . PHE A 1 70 ? 6.479 -10.469 -8.640 1.00 96.88 70 PHE A O 1
ATOM 543 N N . GLY A 1 71 ? 7.506 -9.103 -7.177 1.00 97.06 71 GLY A N 1
ATOM 544 C CA . GLY A 1 71 ? 8.609 -10.026 -6.923 1.00 97.06 71 GLY A CA 1
ATOM 545 C C . GLY A 1 71 ? 9.613 -9.535 -5.886 1.00 97.06 71 GLY A C 1
ATOM 546 O O . GLY A 1 71 ? 9.546 -8.408 -5.410 1.00 97.06 71 GLY A O 1
ATOM 547 N N . LEU A 1 72 ? 10.536 -10.423 -5.509 1.00 96.06 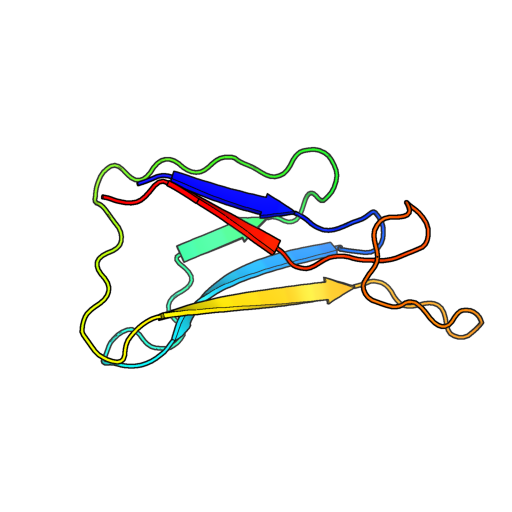72 LEU A N 1
ATOM 548 C CA . LEU A 1 72 ? 11.486 -10.199 -4.413 1.00 96.06 72 LEU A CA 1
ATOM 549 C C . LEU A 1 72 ? 12.719 -9.383 -4.817 1.00 96.06 72 LEU A C 1
ATOM 551 O O . LEU A 1 72 ? 13.446 -8.916 -3.943 1.00 96.06 72 LEU A O 1
ATOM 555 N N . THR A 1 73 ? 13.016 -9.263 -6.112 1.00 96.19 73 THR A N 1
ATOM 556 C CA . THR A 1 73 ? 14.267 -8.641 -6.554 1.00 96.19 73 THR A CA 1
ATOM 557 C C . THR A 1 73 ? 14.123 -7.129 -6.691 1.00 96.19 73 THR A C 1
ATOM 559 O O . THR A 1 73 ? 13.032 -6.606 -6.898 1.00 96.19 73 THR A O 1
ATOM 562 N N . ALA A 1 74 ? 15.248 -6.411 -6.671 1.00 91.75 74 ALA A N 1
ATOM 563 C CA . ALA A 1 74 ? 15.279 -4.962 -6.905 1.00 91.75 74 ALA A CA 1
ATOM 564 C C . ALA A 1 74 ? 14.872 -4.545 -8.339 1.00 91.75 74 ALA A C 1
ATOM 566 O O . ALA A 1 74 ? 14.801 -3.353 -8.651 1.00 91.75 74 ALA A O 1
ATOM 567 N N . GLU A 1 75 ? 14.668 -5.517 -9.232 1.00 93.62 75 GLU A N 1
ATOM 568 C CA . GLU A 1 75 ? 14.191 -5.317 -10.599 1.00 93.62 75 GLU A CA 1
ATOM 569 C C . GLU A 1 75 ? 12.683 -5.565 -10.759 1.00 93.62 75 GLU A C 1
ATOM 571 O O . GLU A 1 75 ? 12.130 -5.178 -11.799 1.00 93.62 75 GLU A O 1
ATOM 576 N N . ASP A 1 7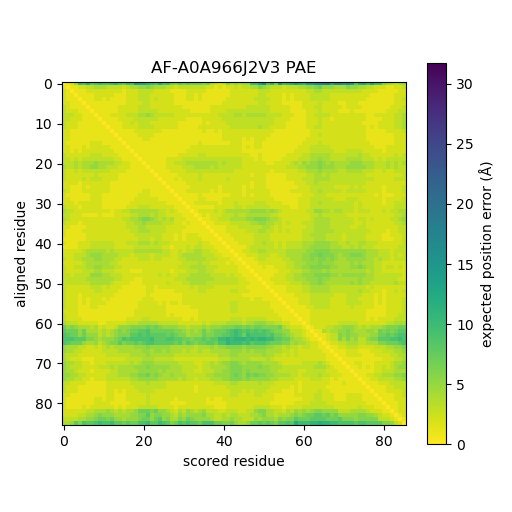6 ? 12.063 -6.168 -9.742 1.00 96.31 76 ASP A N 1
ATOM 577 C CA . ASP A 1 76 ? 10.623 -6.340 -9.556 1.00 96.31 76 ASP A CA 1
ATOM 578 C C . ASP A 1 76 ? 10.043 -5.170 -8.740 1.00 96.31 76 ASP A C 1
ATOM 580 O O . ASP A 1 76 ? 10.785 -4.318 -8.249 1.00 96.31 76 ASP A O 1
ATOM 584 N N . GLU A 1 77 ? 8.722 -5.138 -8.563 1.00 97.56 77 GLU A N 1
ATOM 585 C CA . GLU A 1 77 ? 8.026 -4.181 -7.692 1.00 97.56 77 GLU A CA 1
ATOM 586 C C . GLU A 1 77 ? 7.255 -4.870 -6.563 1.00 97.56 77 GLU A C 1
ATOM 588 O O . GLU A 1 77 ? 7.031 -6.081 -6.581 1.00 97.56 77 GLU A O 1
ATOM 593 N N . MET A 1 78 ? 6.845 -4.080 -5.571 1.00 98.25 78 MET A N 1
ATOM 594 C CA . MET A 1 78 ? 6.015 -4.528 -4.454 1.00 98.25 78 MET A CA 1
ATOM 595 C C . MET A 1 78 ? 4.956 -3.485 -4.093 1.00 98.25 78 MET A C 1
ATOM 597 O O . MET A 1 78 ? 5.144 -2.290 -4.321 1.00 98.25 78 MET A O 1
ATOM 601 N N . ASP A 1 79 ? 3.862 -3.968 -3.512 1.00 98.00 79 ASP A N 1
ATOM 602 C CA . ASP A 1 79 ? 2.794 -3.197 -2.876 1.00 98.00 79 ASP A CA 1
ATOM 603 C C . ASP A 1 79 ? 2.435 -3.924 -1.575 1.00 98.00 79 ASP A C 1
ATOM 605 O O . ASP A 1 79 ? 1.760 -4.956 -1.601 1.00 98.00 79 ASP A O 1
A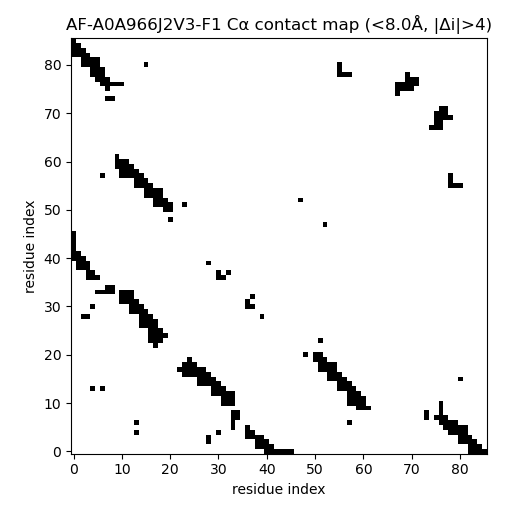TOM 609 N N . ILE A 1 80 ? 3.003 -3.484 -0.450 1.00 98.12 80 ILE A N 1
ATOM 610 C CA . ILE A 1 80 ? 2.818 -4.154 0.840 1.00 98.12 80 ILE A CA 1
ATOM 611 C C . ILE A 1 80 ? 2.505 -3.129 1.925 1.00 98.12 80 ILE A C 1
ATOM 613 O O . ILE A 1 80 ? 3.245 -2.168 2.138 1.00 98.12 80 ILE A O 1
ATOM 617 N N . ILE A 1 81 ? 1.429 -3.392 2.663 1.00 97.88 81 ILE A N 1
ATOM 618 C CA . ILE A 1 81 ? 1.122 -2.721 3.923 1.00 97.88 81 ILE A CA 1
ATOM 619 C C . ILE A 1 81 ? 1.782 -3.503 5.057 1.00 97.88 81 ILE A C 1
ATOM 621 O O . ILE A 1 81 ? 1.503 -4.686 5.251 1.00 97.88 81 ILE A O 1
ATOM 625 N N . PHE A 1 82 ? 2.603 -2.826 5.852 1.00 97.50 82 PHE A N 1
ATOM 626 C CA . PHE A 1 82 ? 3.081 -3.330 7.132 1.00 97.50 82 PHE A CA 1
ATOM 627 C C . PHE A 1 82 ? 2.376 -2.600 8.267 1.00 97.50 82 PHE A C 1
ATOM 629 O O . PHE A 1 82 ? 2.197 -1.383 8.238 1.00 97.50 82 PHE A O 1
ATOM 636 N N . GLY A 1 83 ? 2.007 -3.333 9.311 1.00 93.81 83 GLY A N 1
ATOM 637 C CA . GLY A 1 83 ? 1.378 -2.722 10.466 1.00 93.81 83 GLY A CA 1
ATOM 638 C C . GLY A 1 83 ? 1.354 -3.611 11.691 1.00 93.81 83 GLY A C 1
ATOM 639 O O . GLY A 1 83 ? 1.587 -4.815 11.614 1.00 93.81 83 GLY A O 1
ATOM 640 N N . TYR A 1 84 ? 1.064 -2.986 12.827 1.00 90.75 84 TYR A N 1
ATOM 641 C CA . TYR A 1 84 ? 0.853 -3.667 14.099 1.00 90.75 84 TYR A CA 1
ATOM 642 C C . TYR A 1 84 ? -0.518 -3.286 14.655 1.00 90.75 84 TYR A C 1
ATOM 644 O O . TYR A 1 84 ? -0.779 -2.098 14.899 1.00 90.75 84 TYR A O 1
ATOM 652 N N . TRP A 1 85 ? -1.366 -4.294 14.862 1.00 88.00 85 TRP A N 1
ATOM 653 C CA . TRP A 1 85 ? -2.727 -4.179 15.393 1.00 88.00 85 TRP A CA 1
ATOM 654 C C . TRP A 1 85 ? -2.886 -4.987 16.689 1.00 88.00 85 TRP A C 1
ATOM 656 O O . TRP A 1 85 ? -2.005 -5.771 17.046 1.00 88.00 85 TRP A O 1
ATOM 666 N N . TYR A 1 86 ? -3.987 -4.758 17.403 1.00 83.12 86 TYR A N 1
ATOM 667 C CA . TYR A 1 86 ? -4.390 -5.500 18.599 1.00 83.12 86 TYR A CA 1
ATOM 668 C C . TYR A 1 86 ? -5.907 -5.673 18.633 1.00 83.12 86 TYR A C 1
ATOM 670 O O . TYR A 1 86 ? -6.589 -4.894 17.927 1.00 83.12 86 TYR A O 1
#

Foldseek 3Di:
DKKWKAKADQWQKKWKAKPDDPRHGPTPDMDRDRPCTDIDDDPDDDDADVGIDIDMDTDGDDDPVDDEADDDDNRHIDTDMDDDDD

Secondary structure (DSSP, 8-state):
-EEEEE--TTEEEEEEEEESGGGTT-EEEEES-SSS---EEPSSPPP--TT-EEEEEEEE---TT----B-SSTTSB--EEEEE--

Mean predicted aligned error: 2.74 Å

Solvent-accessible surface area (backbone atoms only — not comparable to full-atom values): 5238 Å² total; per-residue (Å²): 73,38,41,34,61,45,33,31,90,46,38,55,34,42,38,36,24,33,35,44,76,95,54,47,69,43,74,78,46,75,35,68,43,40,89,72,41,60,77,47,74,43,94,67,61,88,83,70,56,95,78,36,48,81,42,79,50,73,46,64,65,83,52,98,92,51,94,71,47,80,50,92,50,93,80,27,33,52,87,44,86,46,71,50,82,132